Protein AF-A0A1G3BVQ1-F1 (afdb_monomer_lite)

Secondary structure (DSSP, 8-state):
-PPPEEESSGGG--TTT-EEEEEETTEEEEE-HHHHHHTT--HHHHHHHHHHHTTS-TTGGGSTT-EEEEE-----------

pLDDT: mean 92.51, std 11.4, range [49.53, 98.56]

Radius of gyration: 13.02 Å; chains: 1; bounding box: 23×26×46 Å

Sequence (82 aa):
MSPLKKINGPDEFIVGKEGIVIRKGPSSAVFLPQVATEQGWDKTETLCQLCRKAGLSIDAWKNEGMDFYVFTADVFHEREKT

Structure (mmCIF, N/CA/C/O backbone):
data_AF-A0A1G3BVQ1-F1
#
_entry.id   AF-A0A1G3BVQ1-F1
#
loop_
_atom_site.group_PDB
_atom_site.id
_atom_site.type_symbol
_atom_site.label_atom_id
_atom_site.label_alt_id
_atom_site.label_comp_id
_atom_site.label_asym_id
_atom_site.label_entity_id
_atom_site.label_seq_id
_atom_site.pdbx_PDB_ins_code
_atom_site.Cartn_x
_atom_site.Cartn_y
_atom_site.Cartn_z
_atom_site.occupancy
_atom_site.B_iso_or_equiv
_atom_site.auth_seq_id
_atom_site.auth_comp_id
_atom_site.auth_asym_id
_atom_site.auth_atom_id
_atom_site.pdbx_PDB_model_num
ATOM 1 N N . MET A 1 1 ? -1.297 -8.355 15.177 1.00 82.00 1 MET A N 1
ATOM 2 C CA . MET A 1 1 ? -1.268 -7.964 13.747 1.00 82.00 1 MET A CA 1
ATOM 3 C C . MET A 1 1 ? -1.833 -9.105 12.922 1.00 82.00 1 MET A C 1
ATOM 5 O O . MET A 1 1 ? -1.566 -10.253 13.264 1.00 82.00 1 MET A O 1
ATOM 9 N N . SER A 1 2 ? -2.625 -8.816 11.891 1.00 91.25 2 SER A N 1
ATOM 10 C CA . SER A 1 2 ? -3.118 -9.838 10.959 1.00 91.25 2 SER A CA 1
ATOM 11 C C . SER A 1 2 ? -2.021 -10.286 9.978 1.00 91.25 2 SER A C 1
ATOM 13 O O . SER A 1 2 ? -1.025 -9.576 9.804 1.00 91.25 2 SER A O 1
ATOM 15 N N . PRO A 1 3 ? -2.156 -11.473 9.353 1.00 94.94 3 PRO A N 1
ATOM 16 C CA . PRO A 1 3 ? -1.230 -11.925 8.317 1.00 94.94 3 PRO A CA 1
ATOM 17 C C . PRO A 1 3 ? -1.204 -10.984 7.106 1.00 94.94 3 PRO A C 1
ATOM 19 O O . PRO A 1 3 ? -2.206 -10.345 6.787 1.00 94.94 3 PRO A O 1
ATOM 22 N N . LEU A 1 4 ? -0.075 -10.953 6.390 1.00 96.75 4 LEU A N 1
ATOM 23 C CA . LEU A 1 4 ? 0.035 -10.214 5.131 1.00 96.75 4 LEU A CA 1
ATOM 24 C C . LEU A 1 4 ? -0.920 -10.794 4.082 1.00 96.75 4 LEU A C 1
ATOM 26 O O . LEU A 1 4 ? -0.830 -11.971 3.728 1.00 96.75 4 LEU A O 1
ATOM 30 N N . LYS A 1 5 ? -1.783 -9.942 3.535 1.00 98.06 5 LYS A N 1
ATOM 31 C CA . LYS A 1 5 ? -2.674 -10.253 2.419 1.00 98.06 5 LYS A CA 1
ATOM 32 C C . LYS A 1 5 ? -2.155 -9.567 1.159 1.00 98.06 5 LYS A C 1
ATOM 34 O O . LYS A 1 5 ? -2.004 -8.350 1.150 1.00 98.06 5 LYS A O 1
ATOM 39 N N . LYS A 1 6 ? -1.906 -10.332 0.092 1.00 98.06 6 LYS A N 1
ATOM 40 C CA . LYS A 1 6 ? -1.587 -9.766 -1.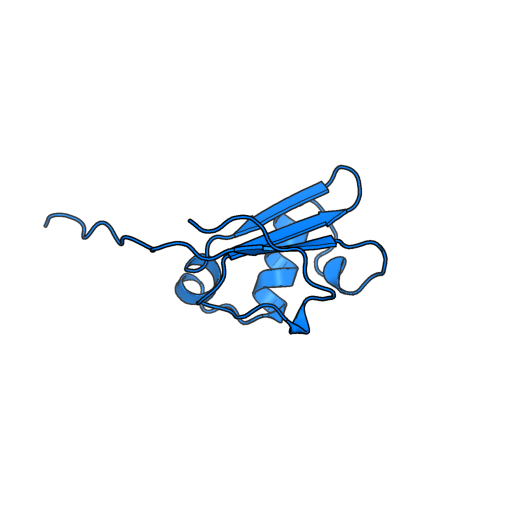229 1.00 98.06 6 LYS A CA 1
ATOM 41 C C . LYS A 1 6 ? -2.833 -9.090 -1.815 1.00 98.06 6 LYS A C 1
ATOM 43 O O . LYS A 1 6 ? -3.919 -9.663 -1.726 1.00 98.06 6 LYS A O 1
ATOM 48 N N . ILE A 1 7 ? -2.671 -7.906 -2.398 1.00 97.94 7 ILE A N 1
ATOM 49 C CA . ILE A 1 7 ? -3.731 -7.162 -3.104 1.00 97.94 7 ILE A CA 1
ATOM 50 C C . ILE A 1 7 ? -3.349 -6.975 -4.573 1.00 97.94 7 ILE A C 1
ATOM 52 O O . ILE A 1 7 ? -2.167 -7.062 -4.913 1.00 97.94 7 ILE A O 1
ATOM 56 N N . ASN A 1 8 ? -4.331 -6.745 -5.450 1.00 95.94 8 ASN A N 1
ATOM 57 C CA . ASN A 1 8 ? -4.072 -6.661 -6.894 1.00 95.94 8 ASN A CA 1
ATOM 58 C C . ASN A 1 8 ? -3.416 -5.340 -7.298 1.00 95.94 8 ASN A C 1
ATOM 60 O O . ASN A 1 8 ? -2.760 -5.267 -8.333 1.00 95.94 8 ASN A O 1
ATOM 64 N N . GLY A 1 9 ? -3.578 -4.301 -6.484 1.00 95.69 9 GLY A N 1
ATOM 65 C CA . GLY A 1 9 ? -3.003 -2.998 -6.757 1.00 95.69 9 GLY A CA 1
ATOM 66 C C . GLY A 1 9 ? -3.178 -2.018 -5.601 1.00 95.69 9 GLY A C 1
ATOM 67 O O . GLY A 1 9 ? -3.874 -2.314 -4.629 1.00 95.69 9 GLY A O 1
ATOM 68 N N . PRO A 1 10 ? -2.563 -0.832 -5.710 1.00 95.81 10 PRO A N 1
ATOM 69 C CA . PRO A 1 10 ? -2.567 0.183 -4.659 1.00 95.81 10 PRO A CA 1
ATOM 70 C C . PRO A 1 10 ? -3.965 0.737 -4.346 1.00 95.81 10 PRO A C 1
ATOM 72 O O . PRO A 1 10 ? -4.188 1.280 -3.265 1.00 95.81 10 PRO A O 1
ATOM 75 N N . ASP A 1 11 ? -4.933 0.600 -5.251 1.00 96.75 11 ASP A N 1
ATOM 76 C CA . ASP A 1 11 ? -6.289 1.104 -5.030 1.00 96.75 11 ASP A CA 1
ATOM 77 C C . ASP A 1 11 ? -7.022 0.376 -3.898 1.00 96.75 11 ASP A C 1
ATOM 79 O O . ASP A 1 11 ? -7.821 1.003 -3.201 1.00 96.75 11 ASP A O 1
ATOM 83 N N . GLU A 1 12 ? -6.678 -0.887 -3.635 1.00 97.75 12 GLU A N 1
ATOM 84 C CA . GLU A 1 12 ? -7.242 -1.671 -2.530 1.00 97.75 12 GLU A CA 1
ATOM 85 C C . GLU A 1 12 ? -6.686 -1.272 -1.152 1.00 97.75 12 GLU A C 1
ATOM 87 O O . GLU A 1 12 ? -7.281 -1.627 -0.138 1.00 97.75 12 GLU A O 1
ATOM 92 N N . PHE A 1 13 ? -5.577 -0.526 -1.093 1.00 97.94 13 PHE A N 1
ATOM 93 C CA . PHE A 1 13 ? -4.974 -0.087 0.166 1.00 97.94 13 PHE A CA 1
ATOM 94 C C . PHE A 1 13 ? -5.786 1.034 0.835 1.00 97.94 13 PHE A C 1
ATOM 96 O O . PHE A 1 13 ? -6.088 2.062 0.213 1.00 97.94 13 PHE A O 1
ATOM 103 N N . ILE A 1 14 ? -6.083 0.861 2.127 1.00 97.56 14 ILE A N 1
ATOM 104 C CA . ILE A 1 14 ? -6.826 1.824 2.951 1.00 97.56 14 ILE A CA 1
ATOM 105 C C . ILE A 1 14 ? -5.895 2.528 3.949 1.00 97.56 14 ILE A C 1
ATOM 107 O O . ILE A 1 14 ? -5.519 1.982 4.991 1.00 97.56 14 ILE A O 1
ATOM 111 N N . VAL A 1 15 ? -5.585 3.791 3.649 1.00 96.88 15 VAL A N 1
ATOM 112 C CA . VAL A 1 15 ? -4.748 4.679 4.474 1.00 96.88 15 VAL A CA 1
ATOM 113 C C . VAL A 1 15 ? -5.300 4.807 5.898 1.00 96.88 15 VAL A C 1
ATOM 115 O O . VAL A 1 15 ? -6.506 4.940 6.097 1.00 96.88 15 VAL A O 1
ATOM 118 N N . GLY A 1 16 ? -4.414 4.754 6.897 1.00 93.06 16 GLY A N 1
ATOM 119 C CA . GLY A 1 16 ? -4.754 4.911 8.318 1.00 93.06 16 GLY A CA 1
ATOM 120 C C . GLY A 1 16 ? -5.378 3.680 8.977 1.00 93.06 16 GLY A C 1
ATOM 121 O O . GLY A 1 16 ? -5.407 3.587 10.201 1.00 93.06 16 GLY A O 1
ATOM 122 N N . LYS A 1 17 ? -5.851 2.712 8.185 1.00 95.00 17 LYS A N 1
ATOM 123 C CA . LYS A 1 17 ? -6.415 1.447 8.676 1.00 95.00 17 LYS A CA 1
ATOM 124 C C . LYS A 1 17 ? -5.453 0.280 8.493 1.00 95.00 17 LYS A C 1
ATOM 126 O O . LYS A 1 17 ? -5.350 -0.587 9.360 1.00 95.00 17 LYS A O 1
ATOM 131 N N . GLU A 1 18 ? -4.780 0.241 7.352 1.00 97.38 18 GLU A N 1
ATOM 132 C CA . GLU A 1 18 ? -3.902 -0.854 6.967 1.00 97.38 18 GLU A CA 1
ATOM 133 C C . GLU A 1 18 ? -2.440 -0.413 6.991 1.00 97.38 18 GLU A C 1
ATOM 135 O O . GLU A 1 18 ? -2.102 0.713 6.642 1.00 97.38 18 GLU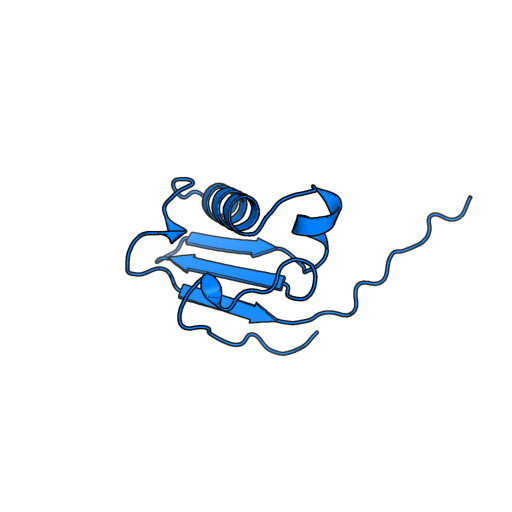 A O 1
ATOM 140 N N . GLY A 1 19 ? -1.556 -1.318 7.390 1.00 97.50 19 GLY A N 1
ATOM 141 C CA . GLY A 1 19 ? -0.149 -1.252 7.044 1.00 97.50 19 GLY A CA 1
ATOM 142 C C . GLY A 1 19 ? 0.028 -1.788 5.633 1.00 97.50 19 GLY A C 1
ATOM 143 O O . GLY A 1 19 ? -0.745 -2.633 5.178 1.00 97.50 19 GLY A O 1
ATOM 144 N N . ILE A 1 20 ? 1.056 -1.311 4.945 1.00 98.50 20 ILE A N 1
ATOM 145 C CA . ILE A 1 20 ? 1.323 -1.660 3.552 1.00 98.50 20 ILE A CA 1
ATOM 146 C C . ILE A 1 20 ? 2.791 -2.035 3.372 1.00 98.50 20 ILE A C 1
ATOM 148 O O . ILE A 1 20 ? 3.700 -1.391 3.901 1.00 98.50 20 ILE A O 1
ATOM 152 N N . VAL A 1 21 ? 3.011 -3.103 2.613 1.00 98.44 21 VAL A N 1
ATOM 153 C CA . VAL A 1 21 ? 4.314 -3.587 2.167 1.00 98.44 21 VAL A CA 1
ATOM 154 C C . VAL A 1 21 ? 4.341 -3.531 0.649 1.00 98.44 21 VAL A C 1
ATOM 156 O O . VAL A 1 21 ? 3.404 -3.988 -0.006 1.00 98.44 21 VAL A O 1
ATOM 159 N N . ILE A 1 22 ? 5.444 -3.040 0.094 1.00 98.25 22 ILE A N 1
ATOM 160 C CA . ILE A 1 22 ? 5.712 -3.098 -1.344 1.00 98.25 22 ILE A CA 1
ATOM 161 C C . ILE A 1 22 ? 6.952 -3.968 -1.601 1.00 98.25 22 ILE A C 1
ATOM 163 O O . ILE A 1 22 ? 7.905 -3.933 -0.814 1.00 98.25 22 ILE A O 1
ATOM 167 N N . ARG A 1 23 ? 6.954 -4.763 -2.678 1.00 97.81 23 ARG A N 1
ATOM 168 C CA . ARG A 1 23 ? 8.106 -5.571 -3.131 1.00 97.81 23 ARG A CA 1
ATOM 169 C C . ARG A 1 23 ? 8.311 -5.503 -4.646 1.00 97.81 23 ARG A C 1
ATOM 171 O O . ARG A 1 23 ? 7.351 -5.624 -5.399 1.00 97.81 23 ARG A O 1
ATOM 178 N N . LYS A 1 24 ? 9.558 -5.327 -5.090 1.00 95.94 24 LYS A N 1
ATOM 179 C CA . LYS A 1 24 ? 9.964 -5.381 -6.505 1.00 95.94 24 LYS A CA 1
ATOM 180 C C . LYS A 1 24 ? 11.382 -5.926 -6.608 1.00 95.94 24 LYS A C 1
ATOM 182 O O . LYS A 1 24 ? 12.344 -5.241 -6.264 1.00 95.94 24 LYS A O 1
ATOM 187 N N . GLY A 1 25 ? 11.508 -7.171 -7.066 1.00 93.31 25 GLY A N 1
ATOM 188 C CA . GLY A 1 25 ? 12.786 -7.886 -7.051 1.00 93.31 25 GLY A CA 1
ATOM 189 C C . GLY A 1 25 ? 13.390 -7.913 -5.634 1.00 93.31 25 GLY A C 1
ATOM 190 O O . GLY A 1 25 ? 12.696 -8.330 -4.706 1.00 93.31 25 GLY A O 1
ATOM 191 N N . PRO A 1 26 ? 14.645 -7.462 -5.435 1.00 95.38 26 PRO A N 1
ATOM 192 C CA . PRO A 1 26 ? 15.280 -7.419 -4.114 1.00 95.38 26 PRO A CA 1
ATOM 193 C C . PRO A 1 26 ? 14.816 -6.240 -3.236 1.00 95.38 26 PRO A C 1
ATOM 195 O O . PRO A 1 26 ? 15.061 -6.242 -2.031 1.00 95.38 26 PRO A O 1
ATOM 198 N N . SER A 1 27 ? 14.163 -5.228 -3.814 1.00 96.88 27 SER A N 1
ATOM 199 C CA . SER A 1 27 ? 13.738 -4.025 -3.096 1.00 96.88 27 SER A CA 1
ATOM 200 C C . SER A 1 27 ? 12.410 -4.244 -2.379 1.00 96.88 27 SER A C 1
ATOM 202 O O . SER A 1 27 ? 11.435 -4.716 -2.972 1.00 96.88 27 SER A O 1
ATOM 204 N N . SER A 1 28 ? 12.342 -3.855 -1.105 1.00 97.88 28 SER A N 1
ATOM 205 C CA . SER A 1 28 ? 11.101 -3.881 -0.331 1.00 97.88 28 SER A CA 1
ATOM 206 C C . SER A 1 28 ? 11.072 -2.815 0.760 1.00 97.88 28 SER A C 1
ATOM 208 O O . SER A 1 28 ? 12.113 -2.382 1.251 1.00 97.88 28 SER A O 1
ATOM 210 N N . ALA A 1 29 ? 9.869 -2.392 1.139 1.00 98.38 29 ALA A N 1
ATOM 211 C CA . ALA A 1 29 ? 9.645 -1.496 2.267 1.00 98.38 29 ALA A CA 1
ATOM 212 C C . ALA A 1 29 ? 8.271 -1.741 2.889 1.00 98.38 29 ALA A C 1
ATOM 214 O O . ALA A 1 29 ? 7.372 -2.289 2.251 1.00 98.38 29 ALA A O 1
ATOM 215 N N . VAL A 1 30 ? 8.121 -1.303 4.139 1.00 98.06 30 VAL A N 1
ATOM 216 C CA . VAL A 1 30 ? 6.880 -1.393 4.912 1.00 98.06 30 VAL A CA 1
ATOM 217 C C . VAL A 1 30 ? 6.616 -0.100 5.677 1.00 98.06 30 VAL A C 1
ATOM 219 O O . VAL A 1 30 ? 7.551 0.528 6.200 1.00 98.06 30 VAL A O 1
ATOM 222 N N . PHE A 1 31 ? 5.337 0.250 5.780 1.00 97.81 31 PHE A N 1
ATOM 223 C CA . PHE A 1 31 ? 4.805 1.203 6.746 1.00 97.81 31 PHE A CA 1
ATOM 224 C C . PHE A 1 31 ? 3.672 0.572 7.555 1.00 97.81 31 PHE A C 1
ATOM 226 O O . PHE A 1 31 ? 2.886 -0.222 7.040 1.00 97.81 31 PHE A O 1
ATOM 233 N N . LEU A 1 32 ? 3.625 0.925 8.839 1.00 96.56 32 LEU A N 1
ATOM 234 C CA . LEU A 1 32 ? 2.531 0.567 9.740 1.00 96.56 32 LEU A CA 1
ATOM 235 C C . LEU A 1 32 ? 1.308 1.466 9.470 1.00 96.56 32 LEU A C 1
ATOM 237 O O . LEU A 1 32 ? 1.497 2.556 8.919 1.00 96.56 32 LEU A O 1
ATOM 241 N N . PRO A 1 33 ? 0.088 1.055 9.880 1.00 94.88 33 PRO A N 1
ATOM 242 C CA . PRO A 1 33 ? -1.138 1.812 9.615 1.00 94.88 33 PRO A CA 1
ATOM 243 C C . PRO A 1 33 ? -1.074 3.300 9.967 1.00 94.88 33 PRO A C 1
ATOM 245 O O . PRO A 1 33 ? -1.548 4.139 9.204 1.00 94.88 33 PRO A O 1
ATOM 248 N N . GLN A 1 34 ? -0.443 3.633 11.092 1.00 94.88 34 GLN A N 1
ATOM 249 C CA . GLN A 1 34 ? -0.404 4.992 11.621 1.00 94.88 34 GLN A CA 1
ATOM 250 C C . GLN A 1 34 ? 0.578 5.923 10.908 1.00 94.88 34 GLN A C 1
ATOM 252 O O . GLN A 1 34 ? 0.415 7.136 10.989 1.00 94.88 34 GLN A O 1
ATOM 257 N N . VAL A 1 35 ? 1.580 5.390 10.196 1.00 95.81 35 VAL A N 1
ATOM 258 C CA . VAL A 1 35 ? 2.664 6.217 9.637 1.00 95.81 35 VAL A CA 1
ATOM 259 C C . VAL A 1 35 ? 2.107 7.250 8.663 1.00 95.81 35 VAL A C 1
ATOM 261 O O . VAL A 1 35 ? 2.461 8.418 8.746 1.00 95.81 35 VAL A O 1
ATOM 264 N N . ALA A 1 36 ? 1.212 6.837 7.763 1.00 95.00 36 ALA A N 1
ATOM 265 C CA . ALA A 1 36 ? 0.621 7.752 6.793 1.00 95.00 36 ALA A CA 1
ATOM 266 C C . ALA A 1 36 ? -0.175 8.869 7.484 1.00 95.00 36 ALA A C 1
ATOM 268 O O . ALA A 1 36 ? 0.018 10.043 7.187 1.00 95.00 36 ALA A O 1
ATOM 269 N N . THR A 1 37 ? -1.013 8.517 8.463 1.00 94.62 37 THR A N 1
ATOM 270 C CA . THR A 1 37 ? -1.847 9.489 9.182 1.00 94.62 37 THR A CA 1
ATOM 271 C C . THR A 1 37 ? -1.040 10.435 10.066 1.00 94.62 37 THR A C 1
ATOM 273 O O . THR A 1 37 ? -1.352 11.618 10.111 1.00 94.62 37 THR A O 1
ATOM 276 N N . GLU A 1 38 ? 0.011 9.955 10.736 1.00 96.19 38 GLU A N 1
ATOM 277 C CA . GLU A 1 38 ? 0.878 10.788 11.585 1.00 96.19 38 GLU A CA 1
ATOM 278 C C . GLU A 1 38 ? 1.691 11.799 10.772 1.00 96.19 38 GLU A C 1
ATOM 280 O O . GLU A 1 38 ? 2.006 12.879 11.261 1.00 96.19 38 GLU A O 1
ATOM 285 N N . GLN A 1 39 ? 2.010 11.466 9.521 1.00 96.81 39 GLN A N 1
ATOM 286 C CA . GLN A 1 39 ? 2.715 12.361 8.605 1.00 96.81 39 GLN A CA 1
ATOM 287 C C . GLN A 1 39 ? 1.771 13.251 7.783 1.00 96.81 39 GLN A C 1
ATOM 289 O O . GLN A 1 39 ? 2.236 14.122 7.051 1.00 96.81 39 GLN A O 1
ATOM 294 N N . GLY A 1 40 ? 0.455 13.034 7.879 1.00 97.12 40 GLY A N 1
ATOM 295 C CA . GLY A 1 40 ? -0.535 13.720 7.050 1.00 97.12 40 GLY A CA 1
ATOM 296 C C . GLY A 1 40 ? -0.485 13.328 5.571 1.00 97.12 40 GLY A C 1
ATOM 297 O O . GLY A 1 40 ? -0.912 14.115 4.734 1.00 97.12 40 GLY A O 1
ATOM 298 N N . TRP A 1 41 ? 0.043 12.144 5.247 1.00 98.00 41 TRP A N 1
ATOM 299 C CA . TRP A 1 41 ? 0.172 11.664 3.873 1.00 98.00 41 TRP A CA 1
ATOM 300 C C . TRP A 1 41 ? -1.108 11.019 3.356 1.00 98.00 41 TRP A C 1
ATOM 302 O O . TRP A 1 41 ? -1.743 10.206 4.037 1.00 98.00 41 TRP A O 1
ATOM 312 N N . ASP A 1 42 ? -1.428 11.302 2.098 1.00 97.50 42 ASP A N 1
ATOM 313 C CA . ASP A 1 42 ? -2.439 10.563 1.353 1.00 97.50 42 ASP A CA 1
ATOM 314 C C . ASP A 1 42 ? -1.901 9.218 0.816 1.00 97.50 42 ASP A C 1
ATOM 316 O O . ASP A 1 42 ? -0.759 8.805 1.059 1.00 97.50 42 ASP A O 1
ATOM 320 N N . LYS A 1 43 ? -2.744 8.489 0.077 1.00 97.75 43 LYS A N 1
ATOM 321 C CA . LYS A 1 43 ? -2.375 7.199 -0.525 1.00 97.75 43 LYS A CA 1
ATOM 322 C C . LYS A 1 43 ? -1.174 7.331 -1.466 1.00 97.75 43 LYS A C 1
ATOM 324 O O . LYS A 1 43 ? -0.248 6.523 -1.398 1.00 97.75 43 LYS A O 1
ATOM 329 N N . THR A 1 44 ? -1.199 8.328 -2.342 1.00 98.00 44 THR A N 1
ATOM 330 C CA . THR A 1 44 ? -0.164 8.565 -3.352 1.00 98.00 44 THR A CA 1
ATOM 331 C C . THR A 1 44 ? 1.161 8.896 -2.683 1.00 98.00 44 THR A C 1
ATOM 333 O O . THR A 1 44 ? 2.185 8.293 -3.002 1.00 98.00 44 THR A O 1
ATOM 336 N N . GLU A 1 45 ? 1.148 9.805 -1.715 1.00 98.38 45 GLU A N 1
ATOM 337 C CA . GLU A 1 45 ? 2.321 10.210 -0.946 1.00 98.38 45 GLU A CA 1
ATOM 338 C C . GLU A 1 45 ? 2.899 9.031 -0.163 1.00 98.38 45 GLU A C 1
ATOM 340 O O . GLU A 1 45 ? 4.104 8.782 -0.230 1.00 98.38 45 GLU A O 1
ATOM 345 N N . THR A 1 46 ? 2.046 8.231 0.483 1.00 98.38 46 THR A N 1
ATOM 346 C CA . THR A 1 46 ? 2.457 7.015 1.202 1.00 98.38 46 THR A CA 1
ATOM 347 C C . THR A 1 46 ? 3.198 6.042 0.281 1.00 98.38 46 THR A C 1
ATOM 349 O O . THR A 1 46 ? 4.277 5.555 0.627 1.00 98.38 46 THR A O 1
ATOM 352 N N . LEU A 1 47 ? 2.662 5.782 -0.915 1.00 98.25 47 LEU A N 1
ATOM 353 C CA . LEU A 1 47 ? 3.276 4.889 -1.904 1.00 98.25 47 LEU A CA 1
ATOM 354 C C . LEU A 1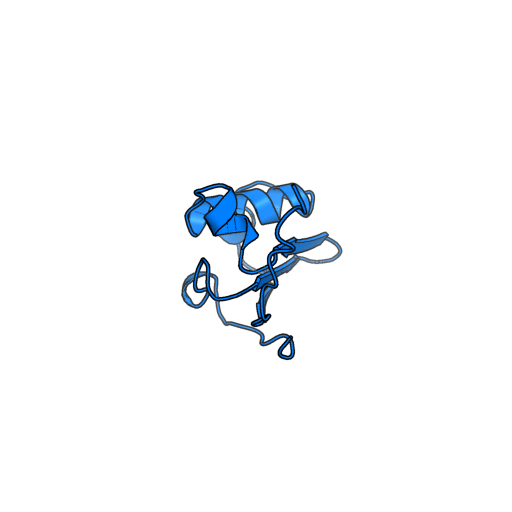 47 ? 4.594 5.449 -2.450 1.00 98.25 47 LEU A C 1
ATOM 356 O O . LEU A 1 47 ? 5.566 4.701 -2.595 1.00 98.25 47 LEU A O 1
ATOM 360 N N . CYS A 1 48 ? 4.663 6.759 -2.691 1.00 98.38 48 CYS A N 1
ATOM 361 C CA . CYS A 1 48 ? 5.891 7.439 -3.096 1.00 98.38 48 CYS A CA 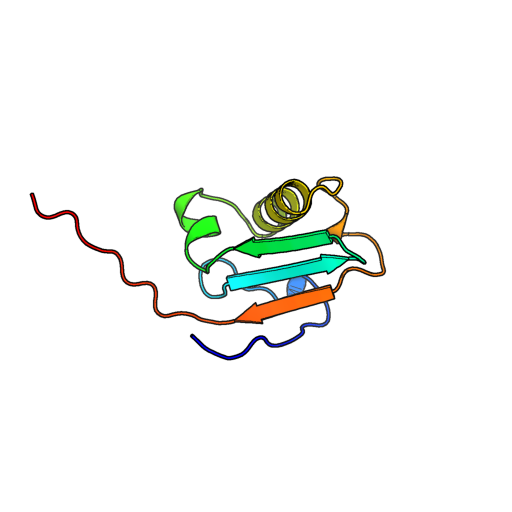1
ATOM 362 C C . CYS A 1 48 ? 6.989 7.322 -2.030 1.00 98.38 48 CYS A C 1
ATOM 364 O O . CYS A 1 48 ? 8.133 6.984 -2.349 1.00 98.38 48 CYS A O 1
ATOM 366 N N . GLN A 1 49 ? 6.651 7.543 -0.755 1.00 98.56 49 GLN A N 1
ATOM 367 C CA . GLN A 1 49 ? 7.604 7.408 0.349 1.00 98.56 49 GLN A CA 1
ATOM 368 C C . GLN A 1 49 ? 8.016 5.950 0.581 1.00 98.56 49 GLN A C 1
ATOM 370 O O . GLN A 1 49 ? 9.182 5.698 0.887 1.00 98.56 49 GLN A O 1
ATOM 375 N N . LEU A 1 50 ? 7.121 4.976 0.376 1.00 98.19 50 LEU A N 1
ATOM 376 C CA . LEU A 1 50 ? 7.488 3.554 0.403 1.00 98.19 50 LEU A CA 1
ATOM 377 C C . LEU A 1 50 ? 8.488 3.215 -0.692 1.00 98.19 50 LEU A C 1
ATOM 379 O O . LEU A 1 50 ? 9.486 2.555 -0.407 1.00 98.19 50 LEU A O 1
ATOM 383 N N . CYS A 1 51 ? 8.251 3.676 -1.922 1.00 98.19 51 CYS A N 1
ATOM 384 C CA . CYS A 1 51 ? 9.181 3.452 -3.026 1.00 98.19 51 CYS A CA 1
ATOM 385 C C . CYS A 1 51 ? 10.553 4.035 -2.701 1.00 98.19 51 CYS A C 1
ATOM 387 O O . CYS A 1 51 ? 11.556 3.327 -2.779 1.00 98.19 51 CYS A O 1
ATOM 389 N N . ARG A 1 52 ? 10.590 5.281 -2.217 1.00 98.19 52 ARG A N 1
ATOM 390 C CA . ARG A 1 52 ? 11.829 5.924 -1.769 1.00 98.19 52 ARG A CA 1
ATOM 391 C C . ARG A 1 52 ? 12.526 5.127 -0.661 1.00 98.19 52 ARG A C 1
ATOM 393 O O . ARG A 1 52 ? 13.733 4.915 -0.735 1.00 98.19 52 ARG A O 1
ATOM 400 N N . LYS A 1 53 ? 11.781 4.645 0.340 1.00 98.00 53 LYS A N 1
ATOM 401 C CA . LYS A 1 53 ? 12.302 3.817 1.445 1.00 98.00 53 LYS A CA 1
ATOM 402 C C . LYS A 1 53 ? 12.841 2.467 0.962 1.00 98.00 53 LYS A C 1
ATOM 404 O O . LYS A 1 53 ? 13.798 1.963 1.537 1.00 98.00 53 LYS A O 1
ATOM 409 N N . ALA A 1 54 ? 12.264 1.908 -0.100 1.00 97.56 54 ALA A N 1
ATOM 410 C CA . ALA A 1 54 ? 12.725 0.683 -0.754 1.00 97.56 54 ALA A CA 1
ATOM 411 C C . ALA A 1 54 ? 13.933 0.903 -1.691 1.00 97.56 54 ALA A C 1
ATOM 413 O O . ALA A 1 54 ? 14.380 -0.047 -2.337 1.00 97.56 54 ALA A O 1
ATOM 414 N N . GLY A 1 55 ? 14.442 2.139 -1.799 1.00 97.56 55 GLY A N 1
ATOM 415 C CA . GLY A 1 55 ? 15.526 2.502 -2.717 1.00 97.56 55 GLY A CA 1
ATOM 416 C C . GLY A 1 55 ? 15.100 2.560 -4.188 1.00 97.56 55 GLY A C 1
ATOM 417 O O . GLY A 1 55 ? 15.934 2.398 -5.073 1.00 97.56 55 GLY A O 1
ATOM 418 N N . LEU A 1 56 ? 13.808 2.750 -4.459 1.00 97.25 56 LEU A N 1
ATOM 419 C CA . LEU A 1 56 ? 13.228 2.839 -5.799 1.00 97.25 56 LEU A CA 1
ATOM 420 C C . LEU A 1 56 ? 12.897 4.297 -6.160 1.00 97.25 56 LEU A C 1
ATOM 422 O O . LEU A 1 56 ? 12.794 5.163 -5.287 1.00 97.25 56 LEU A O 1
ATOM 426 N N . SER A 1 57 ? 12.671 4.560 -7.453 1.00 97.25 57 SER A N 1
ATOM 427 C CA . SER A 1 57 ? 12.062 5.822 -7.900 1.00 97.25 57 SER A CA 1
ATOM 428 C C . SER A 1 57 ? 10.699 6.023 -7.235 1.00 97.25 57 SER A C 1
ATOM 430 O O . SER A 1 57 ? 9.955 5.060 -7.059 1.00 97.25 57 SER A O 1
ATOM 432 N N . ILE A 1 58 ? 10.347 7.262 -6.889 1.00 97.44 58 ILE A N 1
ATOM 433 C CA . ILE A 1 58 ? 9.115 7.585 -6.148 1.00 97.44 58 ILE A CA 1
ATOM 434 C C . ILE A 1 58 ? 7.831 7.138 -6.865 1.00 97.44 58 ILE A C 1
ATOM 436 O O . ILE A 1 58 ? 6.826 6.869 -6.224 1.00 97.44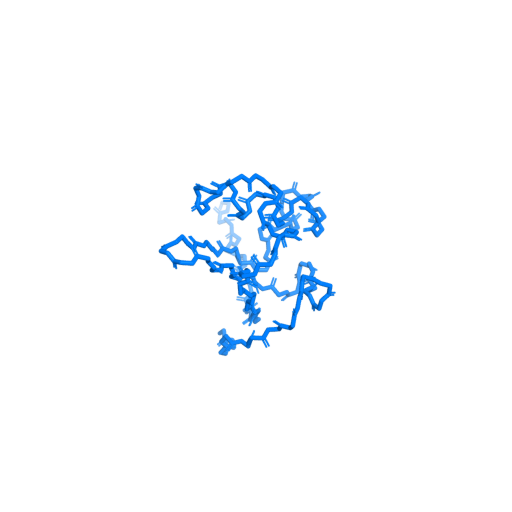 58 ILE A O 1
ATOM 440 N N . ASP A 1 59 ? 7.857 7.017 -8.186 1.00 97.25 59 ASP A N 1
ATOM 441 C CA . ASP A 1 59 ? 6.740 6.590 -9.027 1.00 97.25 59 ASP A CA 1
ATOM 442 C C . ASP A 1 59 ? 6.784 5.096 -9.386 1.00 97.25 59 ASP A C 1
ATOM 444 O O . ASP A 1 59 ? 5.933 4.616 -10.135 1.00 97.25 59 ASP A O 1
ATOM 448 N N . ALA A 1 60 ? 7.735 4.329 -8.837 1.00 96.69 60 ALA A N 1
ATOM 449 C CA . ALA A 1 60 ? 7.927 2.919 -9.170 1.00 96.69 60 ALA A CA 1
ATOM 450 C C . ALA A 1 60 ? 6.681 2.055 -8.919 1.00 96.69 60 ALA A C 1
ATOM 452 O O . ALA A 1 60 ? 6.496 1.064 -9.626 1.00 96.69 60 ALA A O 1
ATOM 453 N N . TRP A 1 61 ? 5.822 2.451 -7.974 1.00 96.88 61 TRP A N 1
ATOM 454 C CA . TRP A 1 61 ? 4.552 1.788 -7.666 1.00 96.88 61 TRP A CA 1
ATOM 455 C C . TRP A 1 61 ? 3.524 1.847 -8.805 1.00 96.88 61 TRP A C 1
ATOM 457 O O . TRP A 1 61 ? 2.600 1.042 -8.816 1.00 96.8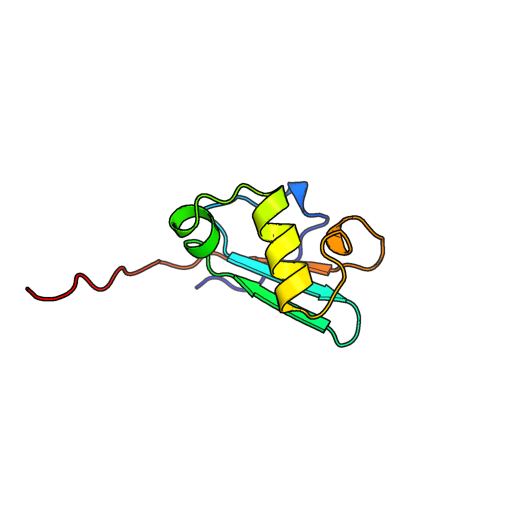8 61 TRP A O 1
ATOM 467 N N . LYS A 1 62 ? 3.669 2.772 -9.761 1.00 95.69 62 LYS A N 1
ATOM 468 C CA . LYS A 1 62 ? 2.786 2.879 -10.935 1.00 95.69 62 LYS A CA 1
ATOM 469 C C . LYS A 1 62 ? 3.148 1.892 -12.044 1.00 95.69 62 LYS A C 1
ATOM 471 O O . LYS A 1 62 ? 2.367 1.705 -12.969 1.00 95.69 62 LYS A O 1
ATOM 476 N N . ASN A 1 63 ? 4.344 1.310 -11.984 1.00 88.12 63 ASN A N 1
ATOM 477 C CA . ASN A 1 63 ? 4.855 0.419 -13.017 1.00 88.12 63 ASN A CA 1
ATOM 478 C C . ASN A 1 63 ? 4.482 -1.036 -12.728 1.00 88.12 63 ASN A C 1
ATOM 480 O O . ASN A 1 63 ? 4.366 -1.448 -11.573 1.00 88.12 63 ASN A O 1
ATOM 484 N N . GLU A 1 64 ? 4.401 -1.841 -13.785 1.00 81.75 64 GLU A N 1
ATOM 485 C CA . GLU A 1 64 ? 4.196 -3.282 -13.661 1.00 81.75 64 GLU A CA 1
ATOM 486 C C . GLU A 1 64 ? 5.327 -3.972 -12.865 1.00 81.75 64 GLU A C 1
ATOM 488 O O . GLU A 1 64 ? 6.464 -3.482 -12.754 1.00 81.75 64 GLU A O 1
ATOM 493 N N . GLY A 1 65 ? 4.995 -5.129 -12.282 1.00 90.31 65 GLY A N 1
ATOM 494 C CA . GLY A 1 65 ? 5.917 -5.955 -11.494 1.00 90.31 65 GLY A CA 1
ATOM 495 C C . GLY A 1 65 ? 6.111 -5.513 -10.039 1.00 90.31 65 GLY A C 1
ATOM 496 O O . GLY A 1 65 ? 7.042 -5.985 -9.385 1.00 90.31 65 GLY A O 1
ATOM 497 N N . MET A 1 66 ? 5.273 -4.602 -9.536 1.00 95.81 66 MET A N 1
ATOM 498 C CA . MET A 1 66 ? 5.212 -4.247 -8.119 1.00 95.81 66 MET A CA 1
ATOM 499 C C . MET A 1 66 ? 4.201 -5.143 -7.399 1.00 95.81 66 MET A C 1
ATOM 501 O O . MET A 1 66 ? 3.028 -5.173 -7.762 1.00 95.81 66 MET A O 1
ATOM 505 N N . ASP A 1 67 ? 4.642 -5.836 -6.353 1.00 97.44 67 ASP A N 1
ATOM 506 C CA . ASP A 1 67 ? 3.751 -6.578 -5.468 1.00 97.44 67 ASP A CA 1
ATOM 507 C C . ASP A 1 67 ? 3.370 -5.726 -4.255 1.00 97.44 67 ASP A C 1
ATOM 509 O O . ASP A 1 67 ? 4.234 -5.141 -3.592 1.00 97.44 67 ASP A O 1
ATOM 513 N N . PHE A 1 68 ? 2.078 -5.723 -3.931 1.00 98.19 68 PHE A N 1
ATOM 514 C CA . PHE A 1 68 ? 1.509 -5.009 -2.794 1.00 98.19 68 PHE A CA 1
ATOM 515 C C . PHE A 1 68 ? 0.902 -5.992 -1.797 1.00 98.19 68 PHE A C 1
ATOM 517 O O . PHE A 1 68 ? 0.176 -6.919 -2.169 1.00 98.19 68 PHE A O 1
ATOM 524 N N . TYR A 1 69 ? 1.172 -5.766 -0.515 1.00 98.50 69 TYR A N 1
ATOM 525 C CA . TYR A 1 69 ? 0.559 -6.513 0.576 1.00 98.50 69 TYR A CA 1
ATOM 526 C C . TYR A 1 69 ? 0.052 -5.554 1.639 1.00 98.50 69 TYR A C 1
ATOM 528 O O . TYR A 1 69 ? 0.707 -4.555 1.931 1.00 98.50 69 TYR A O 1
ATOM 536 N N . VAL A 1 70 ? -1.068 -5.898 2.261 1.00 98.50 70 VAL A N 1
ATOM 537 C CA . VAL A 1 70 ? -1.643 -5.153 3.382 1.00 98.50 70 VAL A CA 1
ATOM 538 C C . VAL A 1 70 ? -1.805 -6.037 4.604 1.00 98.50 70 VAL A C 1
ATOM 540 O O . VAL A 1 70 ? -1.872 -7.264 4.510 1.00 98.50 70 VAL A O 1
ATOM 543 N N . PHE A 1 71 ? -1.856 -5.402 5.764 1.00 97.56 71 PHE A N 1
ATOM 544 C CA . PHE A 1 71 ? -2.182 -6.031 7.037 1.00 97.56 71 PHE A CA 1
ATOM 545 C C . PHE A 1 71 ? -2.801 -4.997 7.969 1.00 97.56 71 PHE A C 1
ATOM 547 O O . PHE A 1 71 ? -2.699 -3.796 7.754 1.00 97.56 71 PHE A O 1
ATOM 554 N N . THR A 1 72 ? -3.416 -5.459 9.043 1.00 95.81 72 THR A N 1
ATOM 555 C CA . THR A 1 72 ? -3.938 -4.613 10.116 1.00 95.81 72 THR A CA 1
ATOM 556 C C . THR A 1 72 ? -3.166 -4.873 11.401 1.00 95.81 72 THR A C 1
ATOM 558 O O . THR A 1 72 ? -2.714 -5.989 11.682 1.00 95.81 72 THR A O 1
ATOM 561 N N . ALA A 1 73 ? -2.998 -3.829 12.198 1.00 89.38 73 ALA A N 1
ATOM 562 C CA . ALA A 1 73 ? -2.342 -3.894 13.489 1.00 89.38 73 ALA A CA 1
ATOM 563 C C . ALA A 1 73 ? -3.105 -3.015 14.473 1.00 89.38 73 ALA A C 1
ATOM 565 O O . ALA A 1 73 ? -3.503 -1.910 14.112 1.00 89.38 73 ALA A O 1
ATOM 566 N N . ASP A 1 74 ? -3.265 -3.493 15.704 1.00 80.38 74 ASP A N 1
ATOM 567 C CA . ASP A 1 74 ? -3.666 -2.623 16.799 1.00 80.38 74 ASP A CA 1
ATOM 568 C C . ASP A 1 74 ? -2.496 -1.684 17.087 1.00 80.38 74 ASP A C 1
ATOM 570 O O . ASP A 1 74 ? -1.403 -2.117 17.467 1.00 80.38 74 ASP A O 1
ATOM 574 N N . VAL A 1 75 ? -2.707 -0.399 16.817 1.00 68.19 75 VAL A N 1
ATOM 575 C CA . VAL A 1 75 ? -1.718 0.640 17.080 1.00 68.19 75 VAL A CA 1
ATOM 576 C C . VAL A 1 75 ? -1.902 1.077 18.525 1.00 68.19 75 VAL A C 1
ATOM 578 O O . VAL A 1 75 ? -2.844 1.791 18.856 1.00 68.19 75 VAL A O 1
ATOM 581 N N . PHE A 1 76 ? -1.016 0.616 19.404 1.00 66.75 76 PHE A N 1
ATOM 582 C CA . PHE A 1 76 ? -0.942 1.123 20.767 1.00 66.75 76 PHE A CA 1
ATOM 583 C C . PHE A 1 76 ? -0.058 2.369 20.766 1.00 66.75 76 PHE A C 1
ATOM 585 O O . PHE A 1 76 ? 1.158 2.268 20.622 1.00 66.75 76 PHE A O 1
ATOM 592 N N . HIS A 1 77 ? -0.664 3.545 20.921 1.00 61.88 77 HIS A N 1
ATOM 593 C CA . HIS A 1 77 ? 0.082 4.749 21.276 1.00 61.88 77 HIS A CA 1
ATOM 594 C C . HIS A 1 77 ? 0.511 4.627 22.737 1.00 61.88 77 HIS A C 1
ATOM 596 O O . HIS A 1 77 ? -0.323 4.668 23.647 1.00 61.88 77 HIS A O 1
ATOM 602 N N . GLU A 1 78 ? 1.810 4.457 22.975 1.00 60.28 78 GLU A N 1
ATOM 603 C CA . GLU A 1 78 ? 2.368 4.642 24.308 1.00 60.28 78 GLU A CA 1
ATOM 604 C C . GLU A 1 78 ? 2.218 6.128 24.649 1.00 60.28 78 GLU A C 1
ATOM 606 O O . GLU A 1 78 ? 2.890 6.988 24.086 1.00 60.28 78 GLU A O 1
ATOM 611 N N . ARG A 1 79 ? 1.241 6.447 25.505 1.00 57.47 79 ARG A N 1
ATOM 612 C CA . ARG A 1 79 ? 1.115 7.791 26.066 1.00 57.47 79 ARG A CA 1
ATOM 613 C C . ARG A 1 79 ? 2.382 8.043 26.874 1.00 57.47 79 ARG A C 1
ATOM 615 O O . ARG A 1 79 ? 2.599 7.346 27.865 1.00 57.47 79 ARG A O 1
ATOM 622 N N . GLU A 1 80 ? 3.199 9.005 26.448 1.00 61.38 80 GLU A N 1
ATOM 623 C CA . GLU A 1 80 ? 4.318 9.492 27.249 1.00 61.38 80 GLU A CA 1
ATOM 624 C C . GLU A 1 80 ? 3.803 9.790 28.662 1.00 61.38 80 GLU A C 1
ATOM 626 O O . GLU A 1 80 ? 2.858 10.562 28.853 1.00 61.38 80 GLU A O 1
ATOM 631 N N . LYS A 1 81 ? 4.379 9.109 29.658 1.00 49.53 81 LYS A N 1
ATOM 632 C CA . LYS A 1 81 ? 4.178 9.474 31.058 1.00 49.53 81 LYS A CA 1
ATOM 633 C C . LYS A 1 81 ? 4.777 10.867 31.235 1.00 49.53 81 LYS A C 1
ATOM 635 O O . LYS A 1 81 ? 5.987 11.020 31.103 1.00 49.53 81 LYS A O 1
ATOM 640 N N . THR A 1 82 ? 3.907 11.846 31.475 1.00 54.19 82 THR A N 1
ATOM 641 C CA . THR A 1 82 ? 4.272 13.175 31.982 1.00 54.19 82 THR A CA 1
ATOM 642 C C . THR A 1 82 ? 4.998 13.057 33.317 1.00 54.19 82 THR A C 1
ATOM 644 O O . THR A 1 82 ? 4.626 12.153 34.104 1.00 54.19 82 THR A O 1
#

Foldseek 3Di:
DFDKDWDPALVPDDALFKKKKKDAPVFIFIDARCPCVVVVHDSLRVQLVRCVVSVHHSCCRVDPRMIMIIDGDDDDDPDPDD